Protein AF-A0A927G4C5-F1 (afdb_monomer)

Mean predicted aligned error: 5.85 Å

Structure (mmCIF, N/CA/C/O backbone):
data_AF-A0A927G4C5-F1
#
_entry.id  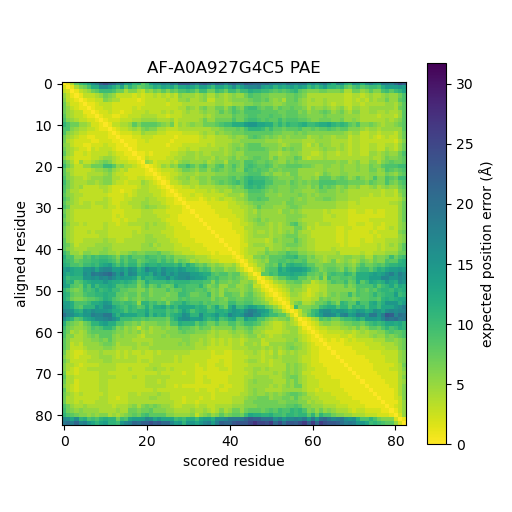 AF-A0A927G4C5-F1
#
loop_
_atom_site.group_PDB
_atom_site.id
_atom_site.type_symbol
_atom_site.label_atom_id
_atom_site.label_alt_id
_atom_site.label_comp_id
_atom_site.label_asym_id
_atom_site.label_entity_id
_atom_site.label_seq_id
_atom_site.pdbx_PDB_ins_code
_atom_site.Cartn_x
_atom_site.Cartn_y
_atom_site.Cartn_z
_atom_site.occupancy
_atom_site.B_iso_or_equiv
_atom_site.auth_seq_id
_atom_site.auth_comp_id
_atom_site.auth_asym_id
_atom_site.auth_atom_id
_atom_site.pdbx_PDB_model_num
ATOM 1 N N . MET A 1 1 ? -10.475 9.004 -13.527 1.00 50.41 1 MET A N 1
ATOM 2 C CA . MET A 1 1 ? -9.272 8.679 -12.743 1.00 50.41 1 MET A CA 1
ATOM 3 C C . MET A 1 1 ? -9.536 7.307 -12.161 1.00 50.41 1 MET A C 1
ATOM 5 O O . MET A 1 1 ? -10.469 7.179 -11.381 1.00 50.41 1 MET A O 1
ATOM 9 N N . GLU A 1 2 ? -8.877 6.272 -12.679 1.00 68.88 2 GLU A N 1
ATOM 10 C CA . GLU A 1 2 ? -8.985 4.924 -12.110 1.00 68.88 2 GLU A CA 1
ATOM 11 C C . GLU A 1 2 ? -8.129 4.900 -10.844 1.00 68.88 2 GLU A C 1
ATOM 13 O O . GLU A 1 2 ? -6.926 5.132 -10.917 1.00 68.88 2 GLU A O 1
ATOM 18 N N . HIS A 1 3 ? -8.757 4.707 -9.685 1.00 78.06 3 HIS A N 1
ATOM 19 C CA . HIS A 1 3 ? -8.042 4.562 -8.420 1.00 78.06 3 HIS A CA 1
ATOM 20 C C . HIS A 1 3 ? -7.404 3.179 -8.348 1.00 78.06 3 HIS A C 1
ATOM 22 O O . HIS A 1 3 ? -8.046 2.181 -8.695 1.00 78.06 3 HIS A O 1
ATOM 28 N N . ILE A 1 4 ? -6.147 3.115 -7.905 1.00 84.69 4 ILE A N 1
ATOM 29 C CA .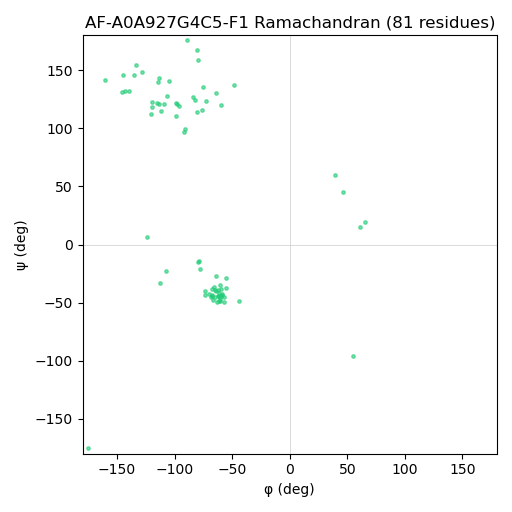 ILE A 1 4 ? -5.463 1.831 -7.755 1.00 84.69 4 ILE A CA 1
ATOM 30 C C . ILE A 1 4 ? -6.031 1.124 -6.536 1.00 84.69 4 ILE A C 1
ATOM 32 O O . ILE A 1 4 ? -6.317 -0.064 -6.635 1.00 84.69 4 ILE A O 1
ATOM 36 N N . PHE A 1 5 ? -6.249 1.820 -5.418 1.00 86.19 5 PHE A N 1
ATOM 37 C CA . PHE A 1 5 ? -6.906 1.257 -4.240 1.00 86.19 5 PHE A CA 1
ATOM 38 C C . PHE A 1 5 ? -8.318 1.809 -4.084 1.00 86.19 5 PHE A C 1
ATOM 40 O O . PHE A 1 5 ? -8.558 3.013 -4.048 1.00 86.19 5 PHE A O 1
ATOM 47 N N . LEU A 1 6 ? -9.272 0.896 -3.949 1.00 86.88 6 LEU A N 1
ATOM 48 C CA . LEU A 1 6 ? -10.658 1.208 -3.649 1.00 86.88 6 LEU A CA 1
ATOM 49 C C . LEU A 1 6 ? -11.032 0.534 -2.341 1.00 86.88 6 LEU A C 1
ATOM 51 O O . LEU A 1 6 ? -10.931 -0.685 -2.190 1.00 86.88 6 LEU A O 1
ATOM 55 N N . GLY A 1 7 ? -11.479 1.339 -1.392 1.00 88.31 7 GLY A N 1
ATOM 56 C CA . GLY A 1 7 ? -11.724 0.903 -0.032 1.00 88.31 7 GLY A CA 1
ATOM 57 C C . GLY A 1 7 ? -12.347 1.999 0.812 1.00 88.31 7 GLY A C 1
ATOM 58 O O . GLY A 1 7 ? -12.686 3.073 0.315 1.00 88.31 7 GLY A O 1
ATOM 59 N N . GLU A 1 8 ? -12.506 1.709 2.094 1.00 88.88 8 GLU A N 1
ATOM 60 C CA . GLU A 1 8 ? -13.050 2.642 3.077 1.00 88.88 8 GLU A CA 1
ATOM 61 C C . GLU A 1 8 ? -12.224 2.619 4.361 1.00 88.88 8 GLU A C 1
ATOM 63 O O . GLU A 1 8 ? -11.704 1.578 4.759 1.00 88.88 8 GLU A O 1
ATOM 68 N N . VAL A 1 9 ? -12.110 3.771 5.018 1.00 86.75 9 VAL A N 1
ATOM 69 C CA . VAL A 1 9 ? -11.510 3.860 6.351 1.00 86.75 9 VAL A CA 1
ATOM 70 C C . VAL A 1 9 ? -12.581 3.532 7.387 1.00 86.75 9 VAL A C 1
ATOM 72 O O . VAL A 1 9 ? -13.649 4.142 7.397 1.00 86.75 9 VAL A O 1
ATOM 75 N N . SER A 1 10 ? -12.297 2.582 8.273 1.00 86.38 10 SER A N 1
ATOM 76 C CA . SER A 1 10 ? -13.176 2.187 9.371 1.00 86.38 10 SER A CA 1
ATOM 77 C C . SER A 1 10 ? -12.345 1.854 10.604 1.00 86.38 10 SER A C 1
ATOM 79 O O . SER A 1 10 ? -11.369 1.122 10.500 1.00 86.38 10 SER A O 1
ATOM 81 N N . ASN A 1 11 ? -12.713 2.384 11.774 1.00 83.88 11 ASN A N 1
ATOM 82 C CA . ASN A 1 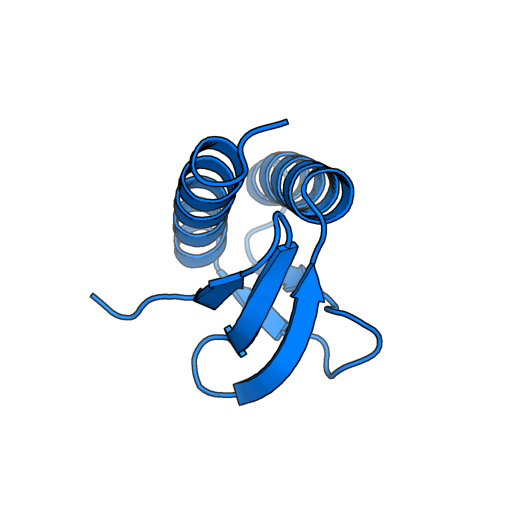11 ? -12.051 2.092 13.055 1.00 83.88 11 ASN A CA 1
ATOM 83 C C . ASN A 1 11 ? -10.512 2.151 13.016 1.00 83.88 11 ASN A C 1
ATOM 85 O O . ASN A 1 11 ? -9.843 1.280 13.567 1.00 83.88 11 ASN A O 1
ATOM 89 N N . ASN A 1 12 ? -9.943 3.185 12.392 1.00 83.31 12 ASN A N 1
ATOM 90 C CA . ASN A 1 12 ? -8.489 3.341 12.271 1.00 83.31 12 ASN A CA 1
ATOM 91 C C . ASN A 1 12 ? -7.770 2.286 11.423 1.00 83.31 12 ASN A C 1
ATOM 93 O O . ASN A 1 12 ? -6.549 2.125 11.493 1.00 83.31 12 ASN A O 1
ATOM 97 N N . GLU A 1 13 ? -8.523 1.602 10.572 1.00 87.12 13 GLU A N 1
ATOM 98 C CA . GLU A 1 13 ? -8.022 0.643 9.606 1.00 87.12 13 GLU A CA 1
ATOM 99 C C . GLU A 1 13 ? -8.581 0.983 8.222 1.00 87.12 13 GLU A C 1
ATOM 101 O O . GLU A 1 13 ? -9.687 1.506 8.076 1.00 87.12 13 GLU A O 1
ATOM 106 N N . TYR A 1 14 ? -7.808 0.701 7.180 1.00 88.81 14 TYR A N 1
ATOM 107 C CA . TYR A 1 14 ? -8.270 0.826 5.808 1.00 88.81 14 TYR A CA 1
ATOM 108 C C . TYR A 1 14 ? -8.737 -0.531 5.301 1.00 88.81 14 TYR A C 1
ATOM 110 O O . TYR A 1 14 ? -7.962 -1.485 5.218 1.00 88.81 14 TYR A O 1
ATOM 118 N N . ILE A 1 15 ? -10.010 -0.616 4.943 1.00 89.50 15 ILE A N 1
ATOM 119 C CA . ILE A 1 15 ? -10.616 -1.803 4.357 1.00 89.50 15 ILE A CA 1
ATOM 120 C C . ILE A 1 15 ? -10.516 -1.672 2.843 1.00 89.50 15 ILE A C 1
ATOM 122 O O . ILE A 1 15 ? -11.349 -1.038 2.195 1.00 89.50 15 ILE A O 1
ATOM 126 N N . LEU A 1 16 ? -9.494 -2.299 2.278 1.00 87.81 16 LEU A N 1
ATOM 127 C CA . LEU A 1 16 ? -9.318 -2.437 0.844 1.00 87.81 16 LEU A CA 1
ATOM 128 C C . LEU A 1 16 ? -10.336 -3.446 0.304 1.00 87.81 16 LEU A C 1
ATOM 130 O O . LEU A 1 16 ? -10.392 -4.586 0.765 1.00 87.81 16 LEU A O 1
ATOM 134 N N . LYS A 1 17 ? -11.138 -2.995 -0.662 1.00 87.31 17 LYS A N 1
ATOM 135 C CA . LYS A 1 17 ? -12.197 -3.756 -1.344 1.00 87.31 17 LYS A CA 1
ATOM 136 C C . LYS A 1 17 ? -11.839 -4.128 -2.784 1.00 87.31 17 LYS A C 1
ATOM 138 O O . LYS A 1 17 ? -12.415 -5.056 -3.355 1.00 87.31 17 LYS A O 1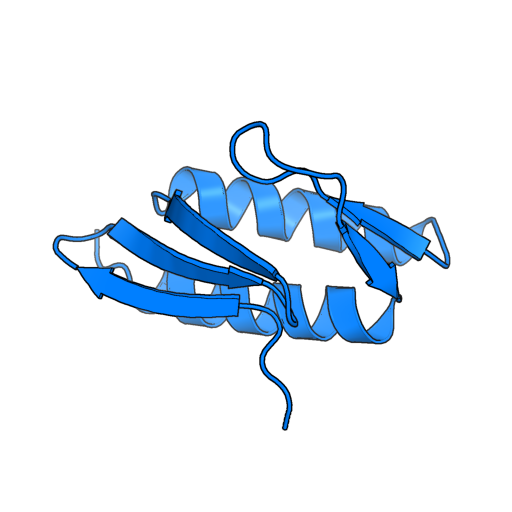
ATOM 143 N N . GLN A 1 18 ? -10.924 -3.390 -3.400 1.00 86.12 18 GLN A N 1
ATOM 144 C CA . GLN A 1 18 ? -10.489 -3.645 -4.765 1.00 86.12 18 GLN A CA 1
ATOM 145 C C . GLN A 1 18 ? -9.138 -2.987 -5.031 1.00 86.12 18 GLN A C 1
ATOM 147 O O . GLN A 1 18 ? -8.892 -1.864 -4.597 1.00 86.12 18 GLN A O 1
ATOM 152 N N . VAL A 1 19 ? -8.287 -3.685 -5.783 1.00 84.94 19 VAL A N 1
ATOM 153 C CA . VAL A 1 19 ? -7.021 -3.153 -6.291 1.00 84.94 19 VAL A CA 1
ATOM 154 C C . VAL A 1 19 ? -7.055 -3.190 -7.810 1.00 84.94 19 VAL A C 1
ATOM 156 O O . VAL A 1 19 ? -7.167 -4.265 -8.401 1.00 84.94 19 VAL A O 1
ATOM 159 N N . LYS A 1 20 ? -6.965 -2.026 -8.456 1.00 82.56 20 LYS A N 1
ATOM 160 C CA . LYS A 1 20 ? -7.176 -1.823 -9.896 1.00 82.56 20 LYS A CA 1
ATOM 161 C C . LYS A 1 20 ? -8.543 -2.362 -10.324 1.00 82.56 20 LYS A C 1
ATOM 163 O O . LYS A 1 20 ? -9.557 -1.699 -10.148 1.00 82.56 20 LYS A O 1
ATOM 168 N N . GLN A 1 21 ? -8.575 -3.592 -10.835 1.00 80.50 21 GLN A N 1
ATOM 169 C CA . GLN A 1 21 ? -9.775 -4.303 -11.291 1.00 80.50 21 GLN A CA 1
ATOM 170 C C . GLN A 1 21 ? -9.962 -5.660 -10.598 1.00 80.50 21 GLN A C 1
ATOM 172 O O . GLN 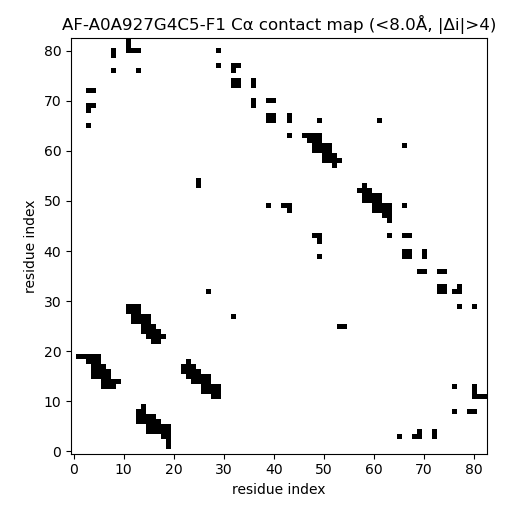A 1 21 ? -10.840 -6.436 -10.967 1.00 80.50 21 GLN A O 1
ATOM 177 N N . ILE A 1 22 ? -9.127 -5.963 -9.603 1.00 80.75 22 ILE A N 1
ATOM 178 C CA . ILE A 1 22 ? -9.172 -7.214 -8.856 1.00 80.75 22 ILE A CA 1
ATOM 179 C C . ILE A 1 22 ? -9.932 -6.944 -7.554 1.00 80.75 22 ILE A C 1
ATOM 181 O O . ILE A 1 22 ? -9.419 -6.213 -6.699 1.00 80.75 22 ILE A O 1
ATOM 185 N N . PRO A 1 23 ? -11.150 -7.491 -7.381 1.00 81.19 23 PRO A N 1
ATOM 186 C CA . PRO A 1 23 ? -11.849 -7.405 -6.110 1.00 81.19 23 PRO A CA 1
ATOM 187 C C . PRO A 1 23 ? -11.047 -8.169 -5.059 1.00 81.19 23 PRO A C 1
ATOM 189 O O . PRO A 1 23 ? -10.636 -9.309 -5.270 1.00 81.19 23 PRO A O 1
ATOM 192 N N . THR A 1 24 ? -10.806 -7.525 -3.928 1.00 81.25 24 THR A N 1
ATOM 193 C CA . THR A 1 24 ? -9.985 -8.058 -2.842 1.00 81.25 24 THR A CA 1
ATOM 194 C C . THR A 1 24 ? -10.566 -7.591 -1.525 1.00 81.25 24 THR A C 1
ATOM 196 O O . THR A 1 24 ? -11.102 -6.500 -1.458 1.00 81.25 24 THR A O 1
ATOM 199 N N . GLN A 1 25 ? -10.491 -8.384 -0.466 1.00 82.38 25 GLN A N 1
ATOM 200 C CA . GLN A 1 25 ? -10.884 -7.903 0.852 1.00 82.38 25 GLN A CA 1
ATOM 201 C C . GLN A 1 25 ? -9.695 -8.016 1.783 1.00 82.38 25 GLN A C 1
ATOM 203 O O . GLN A 1 25 ? -9.228 -9.113 2.084 1.00 82.38 25 GLN A O 1
ATOM 208 N N . SER A 1 26 ? -9.173 -6.868 2.189 1.00 83.69 26 SER A N 1
ATOM 209 C CA . SER A 1 26 ? -7.942 -6.788 2.953 1.00 83.69 26 SER A CA 1
ATOM 210 C C . SER A 1 26 ? -8.025 -5.627 3.930 1.00 83.69 26 SER A C 1
ATOM 212 O O . SER A 1 26 ? -8.411 -4.523 3.559 1.00 83.69 26 SER A O 1
ATOM 214 N N . ILE A 1 27 ? -7.687 -5.880 5.189 1.00 86.38 27 ILE A N 1
ATOM 215 C CA . ILE A 1 27 ? -7.631 -4.842 6.216 1.00 86.38 27 ILE A CA 1
ATOM 216 C C . ILE A 1 27 ? -6.169 -4.433 6.348 1.00 86.38 27 ILE A C 1
ATOM 218 O O . ILE A 1 27 ? -5.309 -5.278 6.601 1.00 86.38 27 ILE A O 1
ATOM 222 N N . MET A 1 28 ? -5.897 -3.149 6.139 1.00 86.31 28 MET A N 1
ATOM 223 C CA . MET A 1 28 ? -4.570 -2.561 6.256 1.00 86.31 28 MET A CA 1
ATOM 224 C C . MET A 1 28 ? -4.543 -1.547 7.390 1.00 86.31 28 MET A C 1
ATOM 226 O O . MET A 1 28 ? -5.280 -0.563 7.398 1.00 86.31 28 MET A O 1
ATOM 230 N N . LYS A 1 29 ? -3.652 -1.782 8.352 1.00 87.38 29 LYS A N 1
ATOM 231 C CA . LYS A 1 29 ? -3.352 -0.820 9.418 1.00 87.38 29 LYS A CA 1
ATOM 232 C C . LYS A 1 29 ? -2.400 0.255 8.911 1.00 87.38 29 LYS A C 1
ATOM 234 O O . LYS A 1 29 ? -1.621 -0.004 7.996 1.00 87.38 29 LYS A O 1
ATOM 239 N N . LYS A 1 30 ? -2.364 1.409 9.583 1.00 86.00 30 LYS A N 1
ATOM 240 C CA . LYS A 1 30 ? -1.442 2.519 9.277 1.00 86.00 30 LYS A CA 1
ATOM 241 C C . LYS A 1 30 ? -0.000 2.055 9.018 1.00 86.00 30 LYS A C 1
ATOM 243 O O . LYS A 1 30 ? 0.569 2.370 7.984 1.00 86.00 30 LYS A O 1
ATOM 248 N N . GLN A 1 31 ? 0.552 1.213 9.894 1.00 85.44 31 GLN A N 1
ATOM 249 C CA . GLN A 1 31 ? 1.911 0.668 9.742 1.00 85.44 31 GLN A CA 1
ATOM 250 C C . GLN A 1 31 ? 2.111 -0.159 8.460 1.00 85.44 31 GLN A C 1
ATOM 252 O O . GLN A 1 31 ? 3.192 -0.135 7.873 1.00 85.44 31 GLN A O 1
ATOM 257 N N . GLN A 1 32 ? 1.088 -0.899 8.019 1.00 85.12 32 GLN A N 1
ATOM 258 C CA . GLN A 1 32 ? 1.151 -1.682 6.781 1.00 85.12 32 GLN A CA 1
ATOM 259 C C . GLN A 1 32 ? 1.082 -0.777 5.552 1.00 85.12 32 GLN A C 1
ATOM 261 O O . GLN A 1 32 ? 1.828 -0.998 4.604 1.00 85.12 32 GLN A O 1
ATOM 266 N N . ILE A 1 33 ? 0.233 0.253 5.592 1.00 86.75 33 ILE A N 1
ATOM 267 C CA . ILE A 1 33 ? 0.131 1.270 4.535 1.00 86.75 33 ILE A CA 1
ATOM 268 C C . ILE A 1 33 ? 1.462 2.002 4.382 1.00 86.75 33 ILE A C 1
ATOM 270 O O . ILE A 1 33 ? 1.979 2.094 3.273 1.00 86.75 33 ILE A O 1
ATOM 274 N N . GLN A 1 34 ? 2.054 2.422 5.499 1.00 86.56 34 GLN A N 1
ATOM 275 C CA . GLN A 1 34 ? 3.350 3.088 5.519 1.00 86.56 34 GLN A CA 1
ATOM 276 C C . GLN A 1 34 ? 4.456 2.181 4.965 1.00 86.56 34 GLN A C 1
ATOM 278 O O . GLN A 1 34 ? 5.174 2.568 4.051 1.00 86.56 34 GLN A O 1
ATOM 283 N N . SER A 1 35 ? 4.529 0.927 5.429 1.00 85.75 35 SER A N 1
ATOM 284 C CA . SER A 1 35 ? 5.512 -0.049 4.929 1.00 85.75 35 SER A CA 1
ATOM 285 C C . SER A 1 35 ? 5.368 -0.312 3.426 1.00 85.75 35 SER A C 1
ATOM 287 O O . SER A 1 35 ? 6.368 -0.479 2.728 1.00 85.75 35 SER A O 1
ATOM 289 N N . LEU A 1 36 ? 4.131 -0.355 2.920 1.00 84.38 36 LEU A N 1
ATOM 290 C CA . LEU A 1 36 ? 3.849 -0.540 1.499 1.00 84.38 36 LEU A CA 1
ATOM 291 C C . LEU A 1 36 ? 4.236 0.696 0.679 1.00 84.38 36 LEU A C 1
ATOM 293 O O . LEU A 1 36 ? 4.833 0.544 -0.385 1.00 84.38 36 LEU A O 1
ATOM 297 N N . SER A 1 37 ? 3.932 1.895 1.181 1.00 86.44 37 SER A N 1
ATOM 298 C CA . SER A 1 37 ? 4.315 3.165 0.558 1.00 86.44 37 SER A CA 1
ATOM 299 C C . SER A 1 37 ? 5.838 3.283 0.448 1.00 86.44 37 SER A C 1
ATOM 301 O O . SER A 1 37 ? 6.365 3.483 -0.644 1.00 86.44 37 SER A O 1
ATOM 303 N N . ASP A 1 38 ? 6.562 3.017 1.539 1.00 86.25 38 ASP A N 1
ATOM 304 C CA . ASP A 1 38 ? 8.029 2.989 1.571 1.00 86.25 38 ASP A CA 1
ATOM 305 C C . ASP A 1 38 ? 8.627 1.969 0.591 1.0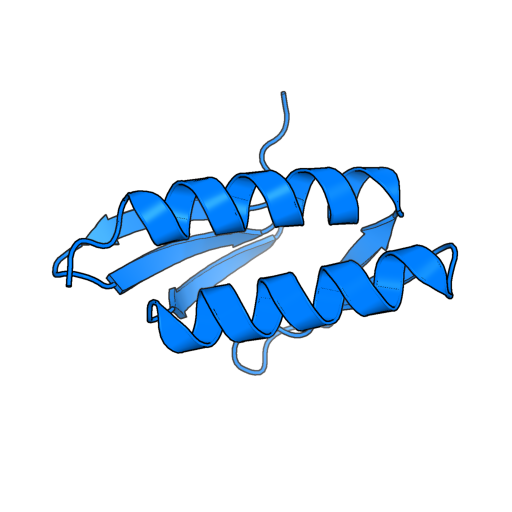0 86.25 38 ASP A C 1
ATOM 307 O O . ASP A 1 38 ? 9.627 2.240 -0.081 1.00 86.25 38 ASP A O 1
ATOM 311 N N . TYR A 1 39 ? 8.035 0.773 0.515 1.00 84.00 39 TYR A N 1
ATOM 312 C CA . TYR A 1 39 ? 8.467 -0.264 -0.420 1.00 84.00 39 TYR A CA 1
ATOM 313 C C . TYR A 1 39 ? 8.290 0.189 -1.872 1.00 84.00 39 TYR A C 1
ATOM 315 O O . TYR A 1 39 ? 9.234 0.100 -2.658 1.00 84.00 39 TYR A O 1
ATOM 323 N N . LEU A 1 40 ? 7.109 0.711 -2.213 1.00 82.81 40 LEU A N 1
ATOM 324 C CA . LEU A 1 40 ? 6.801 1.210 -3.550 1.00 82.81 40 LEU A CA 1
ATOM 325 C C . LEU A 1 40 ? 7.697 2.389 -3.927 1.00 82.81 40 LEU A C 1
ATOM 327 O O . LEU A 1 40 ? 8.244 2.393 -5.024 1.00 82.81 40 LEU A O 1
ATOM 331 N N . ALA A 1 41 ? 7.913 3.340 -3.017 1.00 84.75 41 ALA A N 1
ATOM 332 C CA . ALA A 1 41 ? 8.778 4.491 -3.253 1.00 84.75 41 ALA A CA 1
ATOM 333 C C . ALA A 1 41 ? 10.208 4.054 -3.596 1.00 84.75 41 ALA A C 1
ATOM 335 O O . ALA A 1 41 ? 10.800 4.548 -4.553 1.00 84.75 41 ALA A O 1
ATOM 336 N N . LYS A 1 42 ? 10.752 3.065 -2.877 1.00 82.81 42 LYS A N 1
ATOM 337 C CA . LYS A 1 42 ? 12.075 2.496 -3.187 1.00 82.81 42 LYS A CA 1
ATOM 338 C C . LYS A 1 42 ? 12.083 1.731 -4.507 1.00 82.81 42 LYS A C 1
ATOM 340 O O . LYS A 1 42 ? 13.062 1.815 -5.244 1.00 82.81 42 LYS A O 1
ATOM 345 N N . ALA A 1 43 ? 11.012 0.998 -4.802 1.00 77.50 43 ALA A N 1
ATOM 346 C CA . ALA A 1 43 ? 10.908 0.187 -6.006 1.00 77.50 43 ALA A CA 1
ATOM 347 C C . ALA A 1 43 ? 10.828 1.059 -7.272 1.00 77.50 43 ALA A C 1
ATOM 349 O O . ALA A 1 43 ? 11.583 0.824 -8.214 1.00 77.50 43 ALA A O 1
ATOM 350 N N . VAL A 1 44 ? 10.015 2.125 -7.267 1.00 76.12 44 VAL A N 1
ATOM 351 C CA . VAL A 1 44 ? 9.829 3.063 -8.397 1.00 76.12 44 VAL A CA 1
ATOM 352 C C . VAL A 1 44 ? 11.136 3.690 -8.887 1.00 76.12 44 VAL A C 1
ATOM 354 O O . VAL A 1 44 ? 11.277 4.000 -10.068 1.00 76.12 44 VAL A O 1
ATOM 357 N N . HIS A 1 45 ? 12.128 3.840 -8.010 1.00 69.69 45 HIS A N 1
ATOM 358 C CA . HIS A 1 45 ? 13.439 4.365 -8.387 1.00 69.69 45 HIS A CA 1
ATOM 359 C C . HIS A 1 45 ? 14.359 3.350 -9.085 1.00 69.69 45 HIS A C 1
ATOM 361 O O . HIS A 1 45 ? 15.371 3.761 -9.651 1.00 69.69 45 HIS A O 1
ATOM 367 N N . HIS A 1 46 ? 14.049 2.053 -9.037 1.00 67.38 46 HIS A N 1
ATOM 368 C CA . HIS A 1 46 ? 14.935 0.979 -9.495 1.00 67.38 46 HIS A CA 1
ATOM 369 C C . HIS A 1 46 ? 14.426 0.223 -10.734 1.00 67.38 46 HIS A C 1
ATOM 371 O O . HIS A 1 46 ? 15.250 -0.175 -11.555 1.00 67.38 46 HIS A O 1
ATOM 377 N N . ASP A 1 47 ? 13.110 0.060 -10.909 1.00 67.00 47 ASP A N 1
ATOM 378 C CA . ASP A 1 47 ? 12.532 -0.783 -11.968 1.00 67.00 47 ASP A CA 1
ATOM 379 C C . ASP A 1 47 ? 11.385 -0.092 -12.731 1.00 67.00 47 ASP A C 1
ATOM 381 O O . ASP A 1 47 ? 10.696 0.782 -12.211 1.00 67.00 47 ASP A O 1
ATOM 385 N N . GLU A 1 48 ? 11.149 -0.493 -13.986 1.00 65.44 48 GLU A N 1
ATOM 386 C CA . GLU A 1 48 ? 10.032 0.018 -14.807 1.00 65.44 48 GLU A CA 1
ATOM 387 C C . GLU A 1 48 ? 8.673 -0.606 -14.436 1.00 65.44 48 GLU A C 1
ATOM 389 O O . GLU A 1 48 ? 7.610 -0.049 -14.735 1.00 65.44 48 GLU A O 1
ATOM 394 N N . HIS A 1 49 ? 8.700 -1.771 -13.783 1.00 65.19 49 HIS A N 1
ATOM 395 C CA . HIS A 1 49 ? 7.520 -2.539 -13.408 1.00 65.19 49 HIS A CA 1
ATOM 396 C C . HIS A 1 49 ? 7.665 -3.131 -12.009 1.00 65.19 49 HIS A C 1
ATOM 398 O O . HIS A 1 49 ? 8.635 -3.828 -11.727 1.00 65.19 49 HIS A O 1
ATOM 404 N N . HIS A 1 50 ? 6.633 -2.953 -11.189 1.00 72.06 50 HIS A N 1
ATOM 405 C CA . HIS A 1 50 ? 6.617 -3.367 -9.788 1.00 72.06 50 HIS A CA 1
ATOM 406 C C . HIS A 1 50 ? 5.596 -4.458 -9.572 1.00 72.06 50 HIS A C 1
ATOM 408 O O . HIS A 1 50 ? 4.504 -4.412 -10.134 1.00 72.06 50 HIS A O 1
ATOM 414 N N . ILE A 1 51 ? 5.939 -5.444 -8.754 1.00 73.00 51 ILE A N 1
ATOM 415 C CA . ILE A 1 51 ? 5.001 -6.480 -8.339 1.00 73.00 51 ILE A CA 1
ATOM 416 C C . ILE A 1 51 ? 4.739 -6.282 -6.855 1.00 73.00 51 ILE A C 1
ATOM 418 O O . ILE A 1 51 ? 5.649 -6.442 -6.046 1.00 73.00 51 ILE A O 1
ATOM 422 N N . ILE A 1 52 ? 3.499 -5.946 -6.504 1.00 74.25 52 ILE A N 1
ATOM 423 C CA . ILE A 1 52 ? 3.063 -5.916 -5.109 1.00 74.25 52 ILE A CA 1
ATOM 424 C C . ILE A 1 52 ? 2.186 -7.120 -4.796 1.00 74.25 52 ILE A C 1
ATOM 426 O O . ILE A 1 52 ? 1.335 -7.517 -5.592 1.00 74.25 52 ILE A O 1
ATOM 430 N N . THR A 1 53 ? 2.377 -7.675 -3.607 1.00 69.62 53 THR A N 1
ATOM 431 C CA . THR A 1 53 ? 1.543 -8.741 -3.052 1.00 69.62 53 THR A CA 1
ATOM 432 C C . THR A 1 53 ? 0.820 -8.170 -1.844 1.00 69.62 53 THR A C 1
ATOM 434 O O . THR A 1 53 ? 1.465 -7.717 -0.900 1.00 69.62 53 THR A O 1
ATOM 437 N N . ILE A 1 54 ? -0.512 -8.178 -1.860 1.00 72.50 54 ILE A N 1
ATOM 438 C CA . ILE A 1 54 ? -1.321 -7.675 -0.743 1.00 72.50 54 ILE A CA 1
ATOM 439 C C . ILE A 1 54 ? -1.985 -8.850 -0.036 1.00 72.50 54 ILE A C 1
ATOM 441 O O . ILE A 1 54 ? -2.754 -9.570 -0.666 1.00 72.50 54 ILE A O 1
ATOM 445 N N . ASN A 1 55 ? -1.696 -9.013 1.264 1.00 56.88 55 ASN A N 1
ATOM 446 C CA . ASN A 1 55 ? -2.275 -10.029 2.160 1.00 56.88 55 ASN A CA 1
ATOM 447 C C . ASN A 1 55 ? -2.463 -11.403 1.478 1.00 56.88 55 ASN A C 1
ATOM 449 O O . ASN A 1 55 ? -3.584 -11.895 1.354 1.00 56.88 55 ASN A O 1
ATOM 453 N N . ASP A 1 56 ? -1.356 -11.983 0.997 1.00 59.22 56 ASP A N 1
ATOM 454 C CA . ASP A 1 56 ? -1.286 -13.323 0.381 1.00 59.22 56 ASP A CA 1
ATOM 455 C C . ASP A 1 56 ? -2.135 -13.535 -0.894 1.00 59.22 56 ASP A C 1
ATOM 457 O O . ASP A 1 56 ? -2.330 -14.666 -1.342 1.00 59.22 56 ASP A O 1
ATOM 461 N N . GLN A 1 57 ? -2.623 -12.463 -1.527 1.00 56.12 57 GLN A N 1
ATOM 462 C CA . GLN A 1 57 ? -3.321 -12.532 -2.816 1.00 56.12 57 GLN A CA 1
ATOM 463 C C . GLN A 1 57 ? -2.372 -12.414 -4.015 1.00 56.12 57 GLN A C 1
ATOM 465 O O . GLN A 1 57 ? -1.167 -12.231 -3.869 1.00 56.12 57 GLN A O 1
ATOM 470 N N . LEU A 1 58 ? -2.933 -12.553 -5.222 1.00 62.47 58 LEU A N 1
ATOM 471 C CA . LEU A 1 58 ? -2.205 -12.548 -6.490 1.00 62.47 58 LEU A CA 1
ATOM 472 C C . LEU A 1 58 ? -1.223 -11.363 -6.603 1.00 62.47 58 LEU A C 1
ATOM 474 O O . LEU A 1 58 ? -1.607 -10.236 -6.289 1.00 62.47 58 LEU A O 1
ATOM 478 N N . PRO A 1 59 ? 0.004 -11.590 -7.111 1.00 70.50 59 PRO A N 1
ATOM 479 C CA . PRO A 1 59 ? 0.946 -10.520 -7.412 1.00 70.50 59 PRO A CA 1
ATOM 480 C C . PRO A 1 59 ? 0.346 -9.561 -8.445 1.00 70.50 59 PRO A C 1
ATOM 482 O O . PRO A 1 59 ? 0.021 -9.956 -9.568 1.00 70.50 59 PRO A O 1
ATOM 485 N N . ILE A 1 60 ? 0.208 -8.292 -8.071 1.00 77.19 60 ILE A N 1
ATOM 486 C CA . ILE A 1 60 ? -0.335 -7.243 -8.931 1.00 77.19 60 ILE A CA 1
ATOM 487 C C . ILE A 1 60 ? 0.827 -6.491 -9.553 1.00 77.19 60 ILE A C 1
ATOM 489 O O . ILE A 1 60 ? 1.662 -5.918 -8.852 1.00 77.19 60 ILE A O 1
ATOM 493 N N . ARG A 1 61 ? 0.863 -6.488 -10.887 1.00 81.12 61 ARG A N 1
ATOM 494 C CA . ARG A 1 61 ? 1.840 -5.714 -11.647 1.00 81.12 61 ARG A CA 1
ATOM 495 C C . ARG A 1 61 ? 1.372 -4.266 -11.770 1.00 81.12 61 ARG A C 1
ATOM 497 O O . ARG A 1 61 ? 0.281 -3.998 -12.281 1.00 81.12 61 ARG A O 1
ATOM 504 N N . LEU A 1 62 ? 2.230 -3.362 -11.331 1.00 81.94 62 LEU A N 1
ATOM 505 C CA . LEU A 1 62 ? 2.089 -1.920 -11.436 1.00 81.94 62 LEU A CA 1
ATOM 506 C C . LEU A 1 62 ? 3.165 -1.376 -12.373 1.00 81.94 62 LEU A C 1
ATOM 508 O O . LEU A 1 62 ? 4.295 -1.869 -12.400 1.00 81.94 62 LEU A O 1
ATOM 512 N N . THR A 1 63 ? 2.816 -0.372 -13.164 1.00 85.00 63 THR A N 1
ATOM 513 C CA . THR A 1 63 ? 3.802 0.471 -13.850 1.00 85.00 63 THR A CA 1
ATOM 514 C C . THR A 1 63 ? 4.343 1.532 -12.889 1.00 85.00 63 THR A C 1
ATOM 516 O O . THR A 1 63 ? 3.776 1.749 -11.821 1.00 85.00 63 THR A O 1
ATOM 519 N N . ASN A 1 64 ? 5.424 2.223 -13.259 1.00 83.06 64 ASN A N 1
ATOM 520 C CA . ASN A 1 64 ? 5.928 3.357 -12.474 1.00 83.06 64 ASN A CA 1
ATOM 521 C C . ASN A 1 64 ? 4.884 4.454 -12.230 1.00 83.06 64 ASN A C 1
ATOM 523 O O . ASN A 1 64 ? 4.854 5.038 -11.151 1.00 83.06 64 ASN A O 1
ATOM 527 N N . ASP A 1 65 ? 4.028 4.732 -13.210 1.00 85.25 65 ASP A N 1
ATOM 528 C CA . ASP A 1 65 ? 2.968 5.736 -13.076 1.00 85.25 65 ASP A CA 1
ATOM 529 C C . ASP A 1 65 ? 1.921 5.293 -12.044 1.00 85.25 65 ASP A C 1
ATOM 531 O O . ASP A 1 65 ? 1.631 6.012 -11.092 1.00 85.25 65 ASP A O 1
ATOM 535 N N . GLU A 1 66 ? 1.4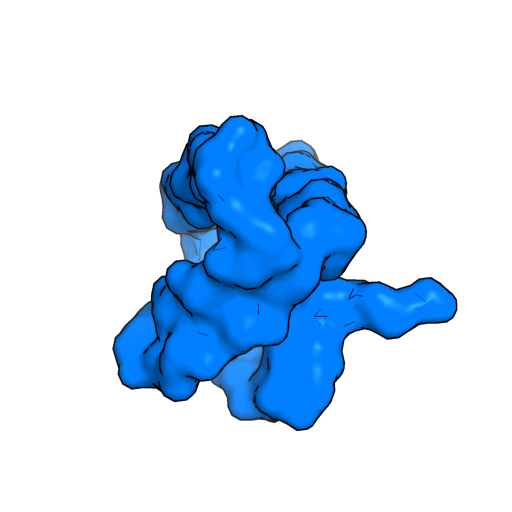61 4.044 -12.151 1.00 85.88 66 GLU A N 1
ATOM 536 C CA . GLU A 1 66 ? 0.499 3.457 -11.214 1.00 85.88 66 GLU A CA 1
ATOM 537 C C . GLU A 1 66 ? 1.078 3.306 -9.806 1.00 85.88 66 GLU A C 1
ATOM 539 O O . GLU A 1 66 ? 0.366 3.480 -8.823 1.00 85.88 66 GLU A O 1
ATOM 544 N N . ALA A 1 67 ? 2.365 2.980 -9.693 1.00 85.12 67 ALA A N 1
ATOM 545 C CA . ALA A 1 67 ? 3.053 2.893 -8.415 1.00 85.12 67 ALA A CA 1
ATOM 546 C C . ALA A 1 67 ? 3.178 4.274 -7.757 1.00 85.12 67 ALA A C 1
ATOM 548 O O . ALA A 1 67 ? 2.881 4.393 -6.573 1.00 85.12 67 ALA A O 1
ATOM 549 N N . ASN A 1 68 ? 3.524 5.323 -8.513 1.00 86.56 68 ASN A N 1
ATOM 550 C CA . ASN A 1 68 ? 3.509 6.700 -8.007 1.00 86.56 68 ASN A CA 1
ATOM 551 C C . ASN A 1 68 ? 2.104 7.139 -7.584 1.00 86.56 68 ASN A C 1
ATOM 553 O O . ASN A 1 68 ? 1.937 7.696 -6.499 1.00 86.56 68 ASN A O 1
ATOM 557 N N . GLN A 1 69 ? 1.088 6.838 -8.396 1.00 88.38 69 GLN A N 1
ATOM 558 C CA . GLN A 1 69 ? -0.301 7.119 -8.042 1.00 88.38 69 GLN A CA 1
ATOM 559 C C . GLN A 1 69 ? -0.695 6.389 -6.752 1.00 88.38 69 GLN A C 1
ATOM 561 O O . GLN A 1 69 ? -1.298 6.986 -5.861 1.00 88.38 69 GLN A O 1
ATOM 566 N N . LEU A 1 70 ? -0.321 5.114 -6.628 1.00 86.69 70 LEU A N 1
ATOM 567 C CA . LEU A 1 70 ? -0.607 4.319 -5.445 1.00 86.69 70 LEU A CA 1
ATOM 568 C C . LEU A 1 70 ? 0.108 4.863 -4.203 1.00 86.69 70 LEU A C 1
ATOM 570 O O . LEU A 1 70 ? -0.511 4.913 -3.150 1.00 86.69 70 LEU A O 1
ATOM 574 N N . ILE A 1 71 ? 1.361 5.311 -4.308 1.00 88.31 71 ILE A N 1
ATOM 575 C CA . ILE A 1 71 ? 2.079 5.965 -3.200 1.00 88.31 71 ILE A CA 1
ATOM 576 C C . ILE A 1 71 ? 1.286 7.181 -2.708 1.00 88.31 71 ILE A C 1
ATOM 578 O O . ILE A 1 71 ? 0.988 7.273 -1.521 1.00 88.31 71 ILE A O 1
ATOM 582 N N . THR A 1 72 ? 0.849 8.058 -3.618 1.00 88.75 72 THR A N 1
ATOM 583 C CA . THR A 1 72 ? 0.052 9.244 -3.254 1.00 88.75 72 THR A CA 1
ATOM 584 C C . THR A 1 72 ? -1.294 8.873 -2.614 1.00 88.75 72 THR A C 1
ATOM 586 O O . THR A 1 72 ? -1.738 9.522 -1.660 1.00 88.75 72 THR A O 1
ATOM 589 N N . GLU A 1 73 ? -1.957 7.823 -3.112 1.00 89.38 73 GLU A N 1
ATOM 590 C CA . GLU A 1 73 ? -3.189 7.300 -2.510 1.00 89.38 73 GLU A CA 1
ATOM 591 C C . GLU A 1 73 ? -2.926 6.741 -1.103 1.00 89.38 73 GLU A C 1
ATOM 593 O O . GLU A 1 73 ? -3.658 7.074 -0.172 1.00 89.38 73 GLU A O 1
ATOM 598 N N . LEU A 1 74 ? -1.862 5.953 -0.921 1.00 88.00 74 LEU A N 1
ATOM 599 C CA . LEU A 1 74 ? -1.461 5.388 0.369 1.00 88.00 74 LEU A CA 1
ATOM 600 C C . LEU A 1 74 ? -1.130 6.479 1.388 1.00 88.00 74 LEU A C 1
ATOM 602 O O . LEU A 1 74 ? -1.604 6.392 2.515 1.00 88.00 74 LEU A O 1
ATOM 606 N N . GLU A 1 75 ? -0.390 7.520 1.002 1.00 88.19 75 GLU A N 1
ATOM 607 C CA . GLU A 1 75 ? -0.099 8.668 1.871 1.00 88.19 75 GLU A CA 1
ATOM 608 C C . GLU A 1 75 ? -1.384 9.395 2.292 1.00 88.19 75 GLU A C 1
ATOM 610 O O . GLU A 1 75 ? -1.563 9.734 3.462 1.00 88.19 75 GLU A O 1
ATOM 615 N N . SER A 1 76 ? -2.325 9.581 1.362 1.00 88.31 76 SER A N 1
ATOM 616 C CA . SER A 1 76 ? -3.625 10.202 1.657 1.00 88.31 76 SER A CA 1
ATOM 617 C C . SER A 1 76 ? -4.464 9.353 2.617 1.00 88.31 76 SER A C 1
ATOM 619 O O . SER A 1 76 ? -5.126 9.881 3.517 1.00 88.31 76 SER A O 1
ATOM 621 N N . 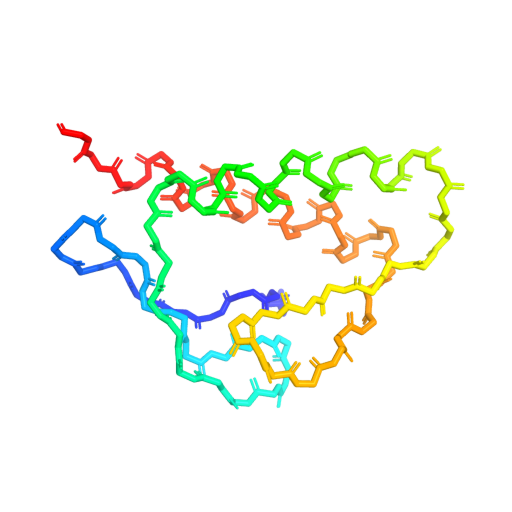ILE A 1 77 ? -4.432 8.028 2.447 1.00 87.31 77 ILE A N 1
ATOM 622 C CA . ILE A 1 77 ? -5.100 7.084 3.345 1.00 87.31 77 ILE A CA 1
ATOM 623 C C . ILE A 1 77 ? -4.421 7.098 4.717 1.00 87.31 77 ILE A C 1
ATOM 625 O O . ILE A 1 77 ? -5.116 7.158 5.725 1.00 87.31 77 ILE A O 1
ATOM 629 N N . GLU A 1 78 ? -3.089 7.092 4.774 1.00 86.62 78 GLU A N 1
ATOM 630 C CA . GLU A 1 78 ? -2.322 7.156 6.021 1.00 86.62 78 GLU A CA 1
ATOM 631 C C . GLU A 1 78 ? -2.684 8.403 6.836 1.00 86.62 78 GLU A C 1
ATOM 633 O O . GLU A 1 78 ? -2.957 8.292 8.028 1.00 86.62 78 GLU A O 1
ATOM 638 N N . GLN A 1 79 ? -2.769 9.569 6.188 1.00 85.25 79 GLN A N 1
ATOM 639 C CA . GLN A 1 79 ? -3.201 10.821 6.822 1.00 85.25 79 GLN A CA 1
ATOM 640 C C . GLN A 1 79 ? -4.659 10.774 7.303 1.00 85.25 79 GLN A C 1
ATOM 642 O O . GLN A 1 79 ? -5.025 11.466 8.251 1.00 85.25 79 GLN A O 1
ATOM 647 N N . SER A 1 80 ? -5.495 9.954 6.663 1.00 84.50 80 SER A N 1
ATOM 648 C CA . SER A 1 80 ? -6.894 9.754 7.058 1.00 84.50 80 SER A CA 1
ATOM 649 C C . SER A 1 80 ? -7.048 8.797 8.250 1.00 84.50 80 SER A C 1
ATOM 651 O O . SER A 1 80 ? -8.112 8.759 8.869 1.00 84.50 80 SER A O 1
ATOM 653 N N . LEU A 1 81 ? -6.008 8.027 8.590 1.00 80.56 81 LEU A N 1
ATOM 654 C CA . LEU A 1 81 ? -5.962 7.146 9.757 1.00 80.56 81 LEU A CA 1
ATOM 655 C C . LEU A 1 81 ? -5.385 7.928 10.952 1.00 80.56 81 LEU A C 1
ATOM 657 O O . LEU A 1 81 ? -4.173 8.107 11.078 1.00 80.56 81 LEU A O 1
ATOM 661 N N . ILE A 1 82 ? -6.265 8.421 11.824 1.00 67.06 82 ILE A N 1
ATOM 662 C CA . ILE A 1 82 ? -5.914 9.264 12.980 1.00 67.06 82 ILE A CA 1
ATOM 663 C C .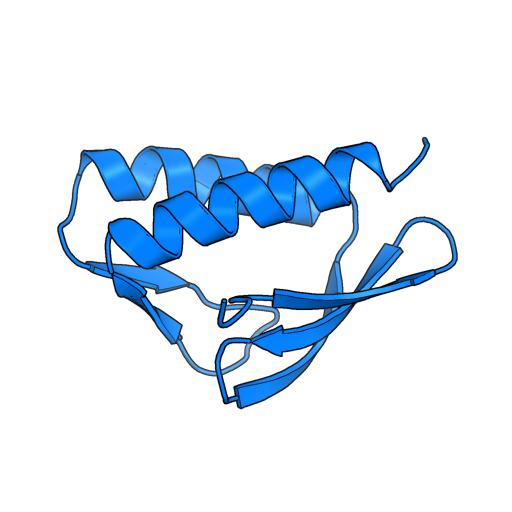 ILE A 1 82 ? -5.417 8.373 14.124 1.00 67.06 82 ILE A C 1
ATOM 665 O O . ILE A 1 82 ? -6.197 7.597 14.649 1.00 67.06 82 ILE A O 1
ATOM 669 N N . GLU A 1 83 ? -4.147 8.451 14.531 1.00 55.22 83 GLU A N 1
ATOM 670 C CA . GLU A 1 83 ? -3.665 7.745 15.744 1.00 55.22 83 GLU A CA 1
ATOM 671 C C . GLU A 1 83 ? -4.427 8.120 17.025 1.00 55.22 83 GLU A C 1
ATOM 673 O O . GLU A 1 83 ? -4.695 9.327 17.229 1.00 55.22 83 GLU A O 1
#

Sequence (83 aa):
MEHIFLGEVSNNEYILKQVKQIPTQSIMKKQQIQSLSDYLAKAVHHDEHHIITINDQLPIRLTNDEANQLITELESIEQSLIE

Secondary structure (DSSP, 8-state):
---SEEEEEETTEEEEEEETTEEEEEEEEHHHHHHHHHHHHHHHTT-SEEEE--TT-PPEEEEHHHHHHHHHHHHHHHHHS--

Radius of gyration: 11.9 Å; Cα contacts (8 Å, |Δi|>4): 122; chains: 1; bounding box: 28×24×31 Å

Nearest PDB structures (foldseek):
  6nrd-assembly1_4  TM=5.050E-01  e=1.297E+00  Homo sapiens
  1lxj-assembly1_A  TM=4.046E-01  e=3.051E+00  Saccharomyces cerevisiae
  5fqf-assembly1_A  TM=3.527E-01  e=2.056E+00  Clostridium perfringens

Solvent-accessible surface area (backbone atoms only — not comparable to full-atom values): 4814 Å² total; per-residue (Å²): 133,88,56,48,73,40,63,49,82,53,96,62,28,37,39,36,47,26,47,67,87,45,79,41,86,46,80,38,43,54,71,54,42,50,54,49,31,56,51,45,61,59,44,54,78,75,43,73,64,45,76,49,66,60,92,92,44,76,73,43,82,33,44,46,69,55,43,51,52,40,34,56,50,37,53,54,50,43,71,68,42,71,130

Foldseek 3Di:
DQQQFDFDDDPLWTFTQDGRHRGDTAIHHLVRLVVLLVVLVVVLVPDQWDWDDGPNDDTDIDGSVNSVSSSVVSVVVSVVRDD

pLDDT: mean 80.51, std 9.22, range [50.41, 89.5]